Protein AF-A0A4C1V4M5-F1 (afdb_monomer)

Organism: Eumeta variegata (NCBI:txid151549)

Structure (mmCIF, N/CA/C/O backbone):
data_AF-A0A4C1V4M5-F1
#
_entry.id   AF-A0A4C1V4M5-F1
#
loop_
_atom_site.group_PDB
_atom_site.id
_atom_site.type_symbol
_atom_site.label_atom_id
_atom_site.label_alt_id
_atom_site.label_comp_id
_atom_site.label_asym_id
_atom_site.label_entity_id
_atom_site.label_seq_id
_atom_site.pdbx_PDB_ins_code
_atom_site.Cartn_x
_atom_site.Cartn_y
_atom_site.Cartn_z
_atom_site.occupancy
_atom_site.B_iso_or_equiv
_atom_site.auth_seq_id
_atom_site.auth_comp_id
_atom_site.auth_asym_id
_atom_site.auth_atom_id
_atom_site.pdbx_PDB_model_num
ATOM 1 N N . MET A 1 1 ? 24.412 -1.721 -4.884 1.00 70.19 1 MET A N 1
ATOM 2 C CA . MET A 1 1 ? 23.971 -1.843 -3.470 1.00 70.19 1 MET A CA 1
ATOM 3 C C . MET A 1 1 ? 25.143 -2.277 -2.608 1.00 70.19 1 MET A C 1
ATOM 5 O O . MET A 1 1 ? 25.523 -1.497 -1.754 1.00 70.19 1 MET A O 1
ATOM 9 N N . LEU A 1 2 ? 25.748 -3.444 -2.869 1.00 79.19 2 LEU A N 1
ATOM 10 C CA . LEU A 1 2 ? 26.965 -3.890 -2.174 1.00 79.19 2 LEU A CA 1
ATOM 11 C C . LEU A 1 2 ? 28.110 -2.873 -2.293 1.00 79.19 2 LEU A C 1
ATOM 13 O O . LEU A 1 2 ? 28.595 -2.389 -1.281 1.00 79.19 2 LEU A O 1
ATOM 17 N N . THR A 1 3 ? 28.399 -2.429 -3.516 1.00 79.88 3 THR A N 1
ATOM 18 C CA . THR A 1 3 ? 29.414 -1.404 -3.818 1.00 79.88 3 THR A CA 1
ATOM 19 C C . THR A 1 3 ? 29.169 -0.033 -3.173 1.00 79.88 3 THR A C 1
ATOM 21 O O . THR A 1 3 ? 30.104 0.722 -2.937 1.00 79.88 3 THR A O 1
ATOM 24 N N . GLU A 1 4 ? 27.911 0.334 -2.908 1.00 84.19 4 GLU A N 1
ATOM 25 C CA . GLU A 1 4 ? 27.576 1.621 -2.276 1.00 84.19 4 GLU A CA 1
ATOM 26 C C . GLU A 1 4 ? 27.714 1.532 -0.750 1.00 84.19 4 GLU A C 1
ATOM 28 O O . GLU A 1 4 ? 28.189 2.469 -0.108 1.00 84.19 4 GLU A O 1
ATOM 33 N N . LEU A 1 5 ? 27.369 0.377 -0.170 1.00 83.94 5 LEU A N 1
ATOM 34 C CA . LEU A 1 5 ? 27.610 0.080 1.242 1.00 83.94 5 LEU A CA 1
ATOM 35 C C . LEU A 1 5 ? 29.104 -0.045 1.550 1.00 83.94 5 LEU A C 1
ATOM 37 O O . LEU A 1 5 ? 29.545 0.515 2.546 1.00 83.94 5 LEU A O 1
ATOM 41 N N . GLU A 1 6 ? 29.877 -0.705 0.687 1.00 87.81 6 GLU A N 1
ATOM 42 C CA . GLU A 1 6 ? 31.342 -0.786 0.781 1.00 87.81 6 GLU A CA 1
ATOM 43 C C . GLU A 1 6 ? 31.976 0.602 0.891 1.00 87.81 6 GLU A C 1
ATOM 45 O O . GLU A 1 6 ? 32.712 0.868 1.838 1.00 87.81 6 GLU A O 1
ATOM 50 N N . LYS A 1 7 ? 31.635 1.524 -0.018 1.00 88.25 7 LYS A N 1
ATOM 51 C CA . LYS A 1 7 ? 32.168 2.896 0.002 1.00 88.25 7 LYS A CA 1
ATOM 52 C C . LYS A 1 7 ? 31.762 3.664 1.257 1.00 88.25 7 LYS A C 1
ATOM 54 O O . LYS A 1 7 ? 32.567 4.413 1.801 1.00 88.25 7 LYS A O 1
ATOM 59 N N . THR A 1 8 ? 30.518 3.492 1.703 1.00 88.62 8 THR A N 1
ATOM 60 C CA . THR A 1 8 ? 29.983 4.201 2.875 1.00 88.62 8 THR A CA 1
ATOM 61 C C . THR A 1 8 ? 30.612 3.698 4.174 1.00 88.62 8 THR A C 1
ATOM 63 O O . THR A 1 8 ? 30.891 4.488 5.070 1.00 88.62 8 THR A O 1
ATOM 66 N N . LEU A 1 9 ? 30.837 2.387 4.279 1.00 85.19 9 LEU A N 1
ATOM 67 C CA . LEU A 1 9 ? 31.375 1.736 5.474 1.00 85.19 9 LEU A CA 1
ATOM 68 C C . LEU A 1 9 ? 32.906 1.587 5.440 1.00 85.19 9 LEU A C 1
ATOM 70 O O . LEU A 1 9 ? 33.488 1.236 6.459 1.00 85.19 9 LEU A O 1
ATOM 74 N N . GLN A 1 10 ? 33.550 1.862 4.298 1.00 87.69 10 GLN A N 1
ATOM 75 C CA . GLN A 1 10 ? 34.976 1.616 4.031 1.00 87.69 10 GLN A CA 1
ATOM 76 C C . GLN A 1 10 ? 35.400 0.168 4.318 1.00 87.69 10 GLN A C 1
ATOM 78 O O . GLN A 1 10 ? 36.475 -0.092 4.857 1.00 87.69 10 GLN A O 1
ATOM 83 N N . VAL A 1 11 ? 34.541 -0.790 3.967 1.00 86.88 11 VAL A N 1
ATOM 84 C CA . VAL A 1 11 ? 34.800 -2.220 4.164 1.00 86.88 11 VAL A CA 1
ATOM 85 C C . VAL A 1 11 ? 34.689 -2.942 2.832 1.00 86.88 11 VAL A C 1
ATOM 87 O O . VAL A 1 11 ? 33.743 -2.701 2.091 1.00 86.88 11 VAL A O 1
ATOM 90 N N . ASP A 1 12 ? 35.617 -3.864 2.579 1.00 88.06 12 ASP A N 1
ATOM 91 C CA . ASP A 1 12 ? 35.651 -4.714 1.388 1.00 88.06 12 ASP A CA 1
ATOM 92 C C . ASP A 1 12 ? 34.302 -5.400 1.089 1.00 88.06 12 ASP A C 1
ATOM 94 O O . ASP A 1 12 ? 33.623 -5.909 1.995 1.00 88.06 12 ASP A O 1
ATOM 98 N N . GLU A 1 13 ? 33.941 -5.467 -0.196 1.00 84.44 13 GLU A N 1
ATOM 99 C CA . GLU A 1 13 ? 32.686 -6.047 -0.690 1.00 84.44 13 GLU A CA 1
ATOM 100 C C . GLU A 1 13 ? 32.435 -7.472 -0.163 1.00 84.44 13 GLU A C 1
ATOM 102 O O . GLU A 1 13 ? 31.295 -7.832 0.161 1.00 84.44 13 GLU A O 1
ATOM 107 N N . SER A 1 14 ? 33.487 -8.285 -0.001 1.00 84.38 14 SER A N 1
ATOM 108 C CA . SER A 1 14 ? 33.359 -9.654 0.510 1.00 84.38 14 SER A CA 1
ATOM 109 C C . SER A 1 14 ? 32.875 -9.689 1.958 1.00 84.38 14 SER A C 1
ATOM 111 O O . SER A 1 14 ? 32.168 -10.618 2.356 1.00 84.38 14 SER A O 1
ATOM 113 N N . THR A 1 15 ? 33.200 -8.664 2.745 1.00 82.31 15 THR A N 1
ATOM 114 C CA . THR A 1 1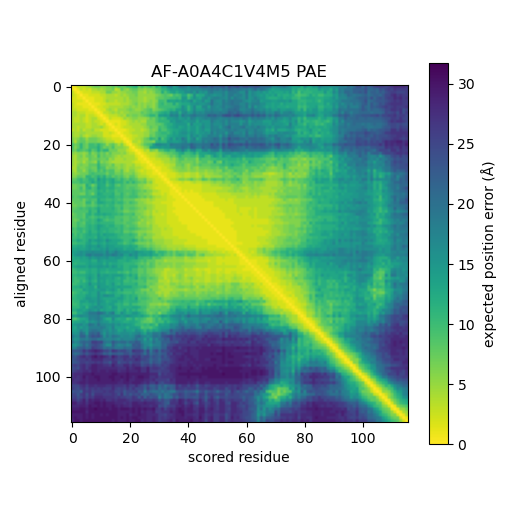5 ? 32.746 -8.535 4.131 1.00 82.31 15 THR A CA 1
ATOM 115 C C . THR A 1 15 ? 31.284 -8.110 4.176 1.00 82.31 15 THR A C 1
ATOM 117 O O . THR A 1 15 ? 30.507 -8.712 4.912 1.00 82.31 15 THR A O 1
ATOM 120 N N . VAL A 1 16 ? 30.866 -7.165 3.324 1.00 82.12 16 VAL A N 1
ATOM 121 C CA . VAL A 1 16 ? 29.449 -6.771 3.188 1.00 82.12 16 VAL A CA 1
ATOM 122 C C . VAL A 1 16 ? 28.596 -7.964 2.737 1.00 82.12 16 VAL A C 1
ATOM 124 O O . VAL A 1 16 ? 27.527 -8.213 3.295 1.00 82.12 16 VAL A O 1
ATOM 127 N N . SER A 1 17 ? 29.094 -8.753 1.782 1.00 82.56 17 SER A N 1
ATOM 128 C CA . SER A 1 17 ? 28.441 -9.981 1.315 1.00 82.56 17 SER A CA 1
ATOM 129 C C . SER A 1 17 ? 28.295 -11.019 2.438 1.00 82.56 17 SER A C 1
ATOM 131 O O . SER A 1 17 ? 27.202 -11.544 2.659 1.00 82.56 17 SER A O 1
ATOM 133 N N . LYS A 1 18 ? 29.351 -11.250 3.233 1.00 82.25 18 LYS A N 1
ATOM 134 C CA . LYS A 1 18 ? 29.295 -12.116 4.428 1.00 82.25 18 LYS A CA 1
ATOM 135 C C . LYS A 1 18 ? 28.299 -11.610 5.475 1.00 82.25 18 LYS A C 1
ATOM 137 O O . LYS A 1 18 ? 27.585 -12.417 6.064 1.00 82.25 18 LYS A O 1
ATOM 142 N N . CYS A 1 19 ? 28.203 -10.299 5.689 1.00 73.00 19 CYS A N 1
ATOM 143 C CA . CYS A 1 19 ? 27.220 -9.717 6.604 1.00 73.00 19 CYS A CA 1
ATOM 144 C C . CYS A 1 19 ? 25.776 -9.942 6.133 1.00 73.00 19 CYS A C 1
ATOM 146 O O . CYS A 1 19 ? 24.909 -10.200 6.965 1.00 73.00 19 CYS A O 1
ATOM 148 N N . LEU A 1 20 ? 25.503 -9.922 4.822 1.00 77.50 20 LEU A N 1
ATOM 149 C CA . LEU A 1 20 ? 24.176 -10.289 4.315 1.00 77.50 20 LEU A CA 1
ATOM 150 C C . LEU A 1 20 ? 23.844 -11.762 4.594 1.00 77.50 20 LEU A C 1
ATOM 152 O O . LEU A 1 20 ? 22.719 -12.083 4.976 1.00 77.50 20 LEU A O 1
ATOM 156 N N . ILE A 1 21 ? 24.836 -12.651 4.503 1.00 74.50 21 ILE A N 1
ATOM 157 C CA . ILE A 1 21 ? 24.681 -14.076 4.843 1.00 74.50 21 ILE A CA 1
ATOM 158 C C . ILE A 1 21 ? 24.323 -14.270 6.331 1.00 74.50 21 ILE A C 1
ATOM 160 O O . ILE A 1 21 ? 23.633 -15.231 6.664 1.00 74.50 21 ILE A O 1
ATOM 164 N N . LEU A 1 22 ? 24.693 -13.334 7.217 1.00 80.00 22 LEU A N 1
ATOM 165 C CA . LEU A 1 22 ? 24.407 -13.385 8.659 1.00 80.00 22 LEU A CA 1
ATOM 166 C C . LEU A 1 22 ? 22.919 -13.189 9.034 1.00 80.00 22 LEU A C 1
ATOM 168 O O . LEU A 1 22 ? 22.590 -13.174 10.219 1.00 80.00 22 LEU A O 1
ATOM 172 N N . GLY A 1 23 ? 22.021 -13.051 8.050 1.00 80.50 23 GLY A N 1
ATOM 173 C CA . GLY A 1 23 ? 20.566 -13.053 8.262 1.00 80.50 23 GLY A CA 1
ATOM 174 C C . GLY A 1 23 ? 19.791 -11.966 7.515 1.00 80.50 23 GLY A C 1
ATOM 175 O O . GLY A 1 23 ? 18.571 -11.878 7.662 1.00 80.50 23 GLY A O 1
ATOM 176 N N . MET A 1 24 ? 20.453 -11.138 6.704 1.00 82.25 24 MET A N 1
ATOM 177 C CA . MET A 1 24 ? 19.792 -10.089 5.925 1.00 82.25 24 MET A CA 1
ATOM 178 C C . MET A 1 24 ? 19.472 -10.591 4.513 1.00 82.25 24 MET A C 1
ATOM 180 O O . MET A 1 24 ? 20.356 -10.886 3.716 1.00 82.25 24 MET A O 1
ATOM 184 N N . ILE A 1 25 ? 18.186 -10.643 4.167 1.00 83.00 25 ILE A N 1
ATOM 185 C CA . ILE A 1 25 ? 17.729 -11.077 2.841 1.00 83.00 25 ILE A CA 1
ATOM 186 C C . ILE A 1 25 ? 17.377 -9.855 1.998 1.00 83.00 25 ILE A C 1
ATOM 188 O O . ILE A 1 25 ? 16.562 -9.023 2.405 1.00 83.00 25 ILE A O 1
ATOM 192 N N . GLN A 1 26 ? 17.928 -9.780 0.787 1.00 81.06 26 GLN A N 1
ATOM 193 C CA . GLN A 1 26 ? 17.536 -8.755 -0.173 1.00 81.06 26 GLN A CA 1
ATOM 194 C C . GLN A 1 26 ? 16.102 -9.011 -0.657 1.00 81.06 26 GLN A C 1
ATOM 196 O O . GLN A 1 26 ? 15.805 -10.035 -1.274 1.00 81.06 26 GLN A O 1
ATOM 201 N N . LYS A 1 27 ? 15.206 -8.057 -0.398 1.00 87.56 27 LYS A N 1
ATOM 202 C CA . LYS A 1 27 ? 13.830 -8.066 -0.903 1.00 87.56 27 LYS A CA 1
ATOM 203 C C . LYS A 1 27 ? 13.660 -6.975 -1.947 1.00 87.56 27 LYS A C 1
ATOM 205 O O . LYS A 1 27 ? 14.210 -5.885 -1.815 1.00 87.56 27 LYS A O 1
ATOM 210 N N . GLN A 1 28 ? 12.888 -7.274 -2.986 1.00 88.56 28 GLN A N 1
ATOM 211 C CA . GLN A 1 28 ? 12.462 -6.245 -3.927 1.00 88.56 28 GLN A CA 1
ATOM 212 C C . GLN A 1 28 ? 11.447 -5.329 -3.245 1.00 88.56 28 GLN A C 1
ATOM 214 O O . GLN A 1 28 ? 10.613 -5.794 -2.466 1.00 88.56 28 GLN A O 1
ATOM 219 N N . GLY A 1 29 ? 11.531 -4.033 -3.543 1.00 88.94 29 GLY A N 1
ATOM 220 C CA . GLY A 1 29 ? 10.540 -3.066 -3.091 1.00 88.94 29 GLY A CA 1
ATOM 221 C C . GLY A 1 29 ? 9.167 -3.347 -3.701 1.00 88.94 29 GLY A C 1
ATOM 222 O O . GLY A 1 29 ? 9.051 -3.917 -4.788 1.00 88.94 29 GLY A O 1
ATOM 223 N N . HIS A 1 30 ? 8.117 -2.930 -2.999 1.00 92.75 30 HIS A N 1
ATOM 224 C CA . HIS A 1 30 ? 6.766 -2.956 -3.543 1.00 92.75 30 HIS A CA 1
ATOM 225 C C . HIS A 1 30 ? 6.544 -1.754 -4.457 1.00 92.75 30 HIS A C 1
ATOM 227 O O . HIS A 1 30 ? 6.980 -0.644 -4.158 1.00 92.75 30 HIS A O 1
ATOM 233 N N . TRP A 1 31 ? 5.840 -1.978 -5.565 1.00 94.06 31 TRP A N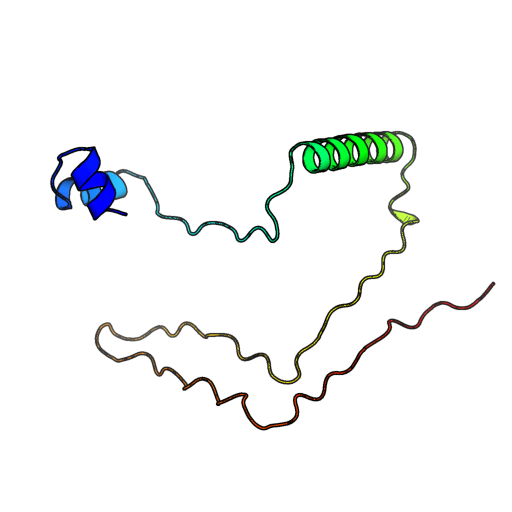 1
ATOM 234 C CA . TRP A 1 31 ? 5.428 -0.887 -6.433 1.00 94.06 31 TRP A CA 1
ATOM 235 C C . TRP A 1 31 ? 4.234 -0.159 -5.811 1.00 94.06 31 TRP A C 1
ATOM 237 O O . TRP A 1 31 ? 3.199 -0.773 -5.547 1.00 94.06 31 TRP A O 1
ATOM 247 N N . VAL A 1 32 ? 4.388 1.142 -5.575 1.00 91.88 32 VAL A N 1
ATOM 248 C CA . VAL A 1 32 ? 3.327 2.027 -5.088 1.00 91.88 32 VAL A CA 1
ATOM 249 C C . VAL A 1 32 ? 2.945 2.963 -6.240 1.00 91.88 32 VAL A C 1
ATOM 251 O O . VAL A 1 32 ? 3.833 3.627 -6.771 1.00 91.88 32 VAL A O 1
ATOM 254 N N . PRO A 1 33 ? 1.663 3.035 -6.650 1.00 88.94 33 PRO A N 1
ATOM 255 C CA . PRO A 1 33 ? 1.269 3.770 -7.855 1.00 88.94 33 PRO A CA 1
ATOM 256 C C . PRO A 1 33 ? 1.553 5.274 -7.819 1.00 88.94 33 PRO A C 1
ATOM 258 O O . PRO A 1 33 ? 1.749 5.884 -8.866 1.00 88.94 33 PRO A O 1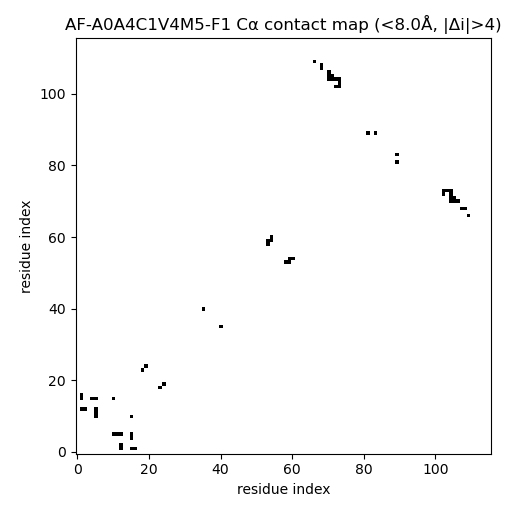
ATOM 261 N N . TYR A 1 34 ? 1.510 5.884 -6.632 1.00 91.75 34 TYR A N 1
ATOM 262 C CA . TYR A 1 34 ? 1.644 7.327 -6.474 1.00 91.75 34 TYR A CA 1
ATOM 263 C C . TYR A 1 34 ? 2.208 7.700 -5.102 1.00 91.75 34 TYR A C 1
ATOM 265 O O . TYR A 1 34 ? 1.828 7.109 -4.088 1.00 91.75 34 TYR A O 1
ATOM 273 N N . GLU A 1 35 ? 3.067 8.718 -5.080 1.00 94.56 35 GLU A N 1
ATOM 274 C CA . GLU A 1 35 ? 3.569 9.343 -3.860 1.00 94.56 35 GLU A CA 1
ATOM 275 C C . GLU A 1 35 ? 2.544 10.354 -3.334 1.00 94.56 35 GLU A C 1
ATOM 277 O O . GLU A 1 35 ? 2.308 11.405 -3.929 1.00 94.56 35 GLU A O 1
ATOM 282 N N . LEU A 1 36 ? 1.888 10.016 -2.224 1.00 95.12 36 LEU A N 1
ATOM 283 C CA . LEU A 1 36 ? 0.832 10.848 -1.656 1.00 95.12 36 LEU A CA 1
ATOM 284 C C . LEU A 1 36 ? 1.402 12.100 -0.993 1.00 95.12 36 LEU A C 1
ATOM 286 O O . LEU A 1 36 ? 2.335 12.029 -0.196 1.00 95.12 36 LEU A O 1
ATOM 290 N N . LYS A 1 37 ? 0.754 13.242 -1.234 1.00 96.88 37 LYS A N 1
ATOM 291 C CA . LYS A 1 37 ? 1.030 14.469 -0.484 1.00 96.88 37 LYS A CA 1
ATOM 292 C C . LYS A 1 37 ? 0.529 14.319 0.958 1.00 96.88 37 LYS A C 1
ATOM 294 O O . LYS A 1 37 ? -0.494 13.659 1.160 1.00 96.88 37 LYS A O 1
ATOM 299 N N . PRO A 1 38 ? 1.139 14.996 1.950 1.00 97.19 38 PRO A N 1
ATOM 300 C CA . PRO A 1 38 ? 0.712 14.906 3.351 1.00 97.19 38 PRO A CA 1
ATOM 301 C C . PRO A 1 38 ? -0.792 15.153 3.551 1.00 97.19 38 PRO A C 1
ATOM 303 O O . PRO A 1 38 ? -1.460 14.417 4.271 1.00 97.19 38 PRO A O 1
ATOM 306 N N . ARG A 1 39 ? -1.354 16.116 2.809 1.00 97.38 39 ARG A N 1
ATOM 307 C CA . ARG A 1 39 ? -2.794 16.412 2.811 1.00 97.38 39 ARG A CA 1
ATOM 308 C C . ARG A 1 39 ? -3.661 15.228 2.373 1.00 97.38 39 ARG A C 1
ATOM 310 O O . ARG A 1 39 ? -4.737 15.013 2.920 1.00 97.38 39 ARG A O 1
ATOM 317 N N . ASP A 1 40 ? -3.227 14.485 1.359 1.00 96.56 40 ASP A N 1
ATOM 318 C CA . ASP A 1 40 ? -3.983 13.348 0.830 1.00 96.56 40 ASP A CA 1
ATOM 319 C C . ASP A 1 40 ? -3.852 12.123 1.740 1.00 96.56 40 ASP A C 1
ATOM 321 O O . ASP A 1 40 ? -4.797 11.340 1.847 1.00 96.56 40 ASP A O 1
ATOM 325 N N . VAL A 1 41 ? -2.721 11.986 2.443 1.00 97.00 41 VAL A N 1
ATOM 326 C CA . VAL A 1 41 ? -2.543 10.987 3.507 1.00 97.00 41 VAL A CA 1
ATOM 327 C C . VAL A 1 41 ? -3.540 11.238 4.635 1.00 97.00 41 VAL A C 1
ATOM 329 O O . VAL A 1 41 ? -4.288 10.332 4.994 1.00 97.00 41 VAL A O 1
ATOM 332 N N . GLU A 1 42 ? -3.606 12.470 5.138 1.00 98.06 42 GLU A N 1
ATOM 333 C CA . GLU A 1 42 ? -4.524 12.848 6.216 1.00 98.06 42 GLU A CA 1
ATOM 334 C C . GLU A 1 42 ? -5.989 12.645 5.811 1.00 98.06 42 GLU A C 1
ATOM 336 O O . GLU A 1 42 ? -6.756 12.005 6.527 1.00 98.06 42 GLU A O 1
ATOM 341 N N . ARG A 1 43 ? -6.371 13.089 4.608 1.00 98.00 43 ARG A N 1
ATOM 342 C CA . ARG A 1 43 ? -7.724 12.869 4.074 1.00 98.00 43 ARG A CA 1
ATOM 343 C C . ARG A 1 43 ? -8.094 11.391 4.008 1.00 98.00 43 ARG A C 1
ATOM 345 O O . ARG A 1 43 ? -9.202 11.025 4.401 1.00 98.00 43 ARG A O 1
ATOM 352 N N . ARG A 1 44 ? -7.189 10.539 3.514 1.00 97.56 44 ARG A N 1
ATOM 353 C CA . ARG A 1 44 ? -7.409 9.086 3.462 1.00 97.56 44 ARG A CA 1
ATOM 354 C C . ARG A 1 44 ? -7.537 8.498 4.861 1.00 97.56 44 ARG A C 1
ATOM 356 O O . ARG A 1 44 ? -8.445 7.705 5.082 1.00 97.56 44 ARG A O 1
ATOM 363 N N . PHE A 1 45 ? -6.677 8.907 5.791 1.00 98.06 45 PHE A N 1
ATOM 364 C CA . PHE A 1 45 ? -6.715 8.450 7.177 1.00 98.06 45 PHE A CA 1
ATOM 365 C C . PHE A 1 45 ? -8.061 8.766 7.841 1.00 98.06 45 PHE A C 1
ATOM 367 O O . PHE A 1 45 ? -8.740 7.848 8.296 1.00 98.06 45 PHE A O 1
ATOM 374 N N . LEU A 1 46 ? -8.492 10.030 7.802 1.00 98.38 46 LEU A N 1
ATOM 375 C CA . LEU A 1 46 ? -9.751 10.472 8.410 1.00 98.38 46 LEU A CA 1
ATOM 376 C C . LEU A 1 46 ? -10.970 9.784 7.782 1.00 98.38 46 LEU A C 1
ATOM 378 O O . LEU A 1 46 ? -11.879 9.355 8.487 1.00 98.38 46 LEU A O 1
ATOM 382 N N . THR A 1 47 ? -10.972 9.624 6.455 1.00 98.12 47 THR A N 1
ATOM 383 C CA . THR A 1 47 ? -12.056 8.918 5.752 1.00 98.12 47 THR A CA 1
ATOM 384 C C . THR A 1 47 ? -12.132 7.455 6.191 1.00 98.12 47 THR A C 1
ATOM 386 O O . THR A 1 47 ? -13.216 6.950 6.477 1.00 98.12 47 THR A O 1
ATOM 389 N N . CYS A 1 48 ? -10.989 6.768 6.283 1.00 97.75 48 CYS A N 1
ATOM 390 C CA . CYS A 1 48 ? -10.932 5.384 6.748 1.00 97.75 48 CYS A CA 1
ATOM 391 C C . CYS A 1 48 ? -11.401 5.241 8.200 1.00 97.75 48 CYS A C 1
ATOM 393 O O . CYS A 1 48 ? -12.134 4.303 8.506 1.00 97.75 48 CYS A O 1
ATOM 395 N N . GLU A 1 49 ? -10.997 6.153 9.087 1.00 98.12 49 GLU A N 1
ATOM 396 C CA . GLU A 1 49 ? -11.414 6.137 10.490 1.00 98.12 49 GLU A CA 1
ATOM 397 C C . GLU A 1 49 ? -12.932 6.296 10.624 1.00 98.12 49 GLU A C 1
ATOM 399 O O . GLU A 1 49 ? -13.574 5.493 11.307 1.00 98.12 49 GLU A O 1
ATOM 404 N N . LEU A 1 50 ? -13.516 7.260 9.907 1.00 97.44 50 LEU A N 1
ATOM 405 C CA . LEU A 1 50 ? -14.959 7.489 9.891 1.00 97.44 50 LEU A CA 1
ATOM 406 C C . LEU A 1 50 ? -15.722 6.254 9.393 1.00 97.44 50 LEU A C 1
ATOM 408 O O . LEU A 1 50 ? -16.609 5.755 10.085 1.00 97.44 50 LEU A O 1
ATOM 412 N N . LEU A 1 51 ? -15.336 5.708 8.236 1.00 96.88 51 LEU A N 1
ATOM 413 C CA . LEU A 1 51 ? -15.984 4.523 7.662 1.00 96.88 51 LEU A CA 1
ATOM 414 C C . LEU A 1 51 ? -15.858 3.300 8.580 1.00 96.88 51 LEU A C 1
ATOM 416 O O . LEU A 1 51 ? -16.787 2.498 8.693 1.00 96.88 51 LEU A O 1
ATOM 420 N N . LEU A 1 52 ? -14.727 3.153 9.275 1.00 96.75 52 LEU A N 1
ATOM 421 C CA . LEU A 1 52 ? -14.529 2.072 10.235 1.00 96.75 52 LEU A CA 1
ATOM 422 C C . LEU A 1 52 ? -15.434 2.230 11.464 1.00 96.75 52 LEU A C 1
ATOM 424 O O . LEU A 1 52 ? -15.983 1.239 11.953 1.00 96.75 52 LEU A O 1
ATOM 428 N N . GLN A 1 53 ? -15.602 3.453 11.970 1.00 96.81 53 GLN A N 1
ATOM 429 C CA . GLN A 1 53 ? -16.529 3.736 13.066 1.00 96.81 53 GLN A CA 1
ATOM 430 C C . GLN A 1 53 ? -17.977 3.456 12.658 1.00 96.81 53 GLN A C 1
ATOM 432 O O . GLN A 1 53 ? -18.706 2.802 13.406 1.00 96.81 53 GLN A O 1
ATOM 437 N N . GLU A 1 54 ? -18.387 3.884 11.465 1.00 95.62 54 GLU A N 1
ATOM 438 C CA . GLU A 1 54 ? -19.718 3.595 10.928 1.00 95.62 54 GLU A CA 1
ATOM 439 C C . GLU A 1 54 ? -19.959 2.093 10.811 1.00 95.62 54 GLU A C 1
ATOM 441 O O . GLU A 1 54 ? -20.981 1.606 11.290 1.00 95.62 54 GLU A O 1
ATOM 446 N N . GLN A 1 55 ? -18.985 1.342 10.293 1.00 96.19 55 GLN A N 1
ATOM 447 C CA . GLN A 1 55 ? -1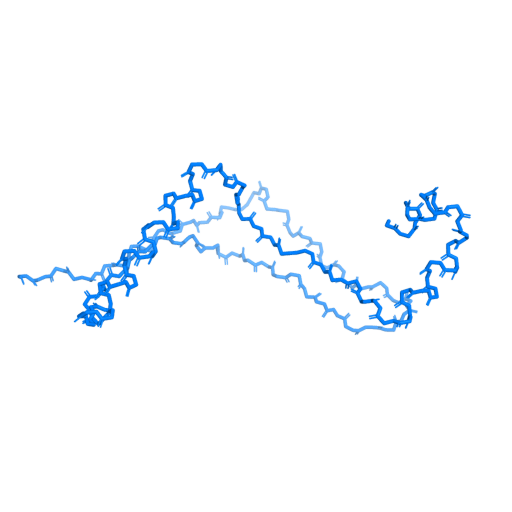9.083 -0.109 10.149 1.00 96.19 55 GLN A CA 1
ATOM 448 C C . GLN A 1 55 ? -19.230 -0.823 11.498 1.00 96.19 55 GLN A C 1
ATOM 450 O O . GLN A 1 55 ? -19.967 -1.806 11.596 1.00 96.19 55 GLN A O 1
ATOM 455 N N . LYS A 1 56 ? -18.554 -0.334 12.547 1.00 95.31 56 LYS A N 1
ATOM 456 C CA . LYS A 1 56 ? -18.685 -0.864 13.914 1.00 95.31 56 LYS A CA 1
ATOM 457 C C . LYS A 1 56 ? -20.046 -0.550 14.533 1.00 95.31 56 LYS A C 1
ATOM 459 O O . LYS A 1 56 ? -20.573 -1.370 15.276 1.00 95.31 56 LYS A O 1
ATOM 464 N N . ARG A 1 57 ? -20.613 0.626 14.243 1.00 95.06 57 ARG A N 1
ATOM 465 C CA . ARG A 1 57 ? -21.933 1.039 14.754 1.00 95.06 57 ARG A CA 1
ATOM 466 C C . ARG A 1 57 ? -23.072 0.343 14.017 1.00 95.06 57 ARG A C 1
ATOM 468 O O . ARG A 1 57 ? -24.060 -0.041 14.635 1.00 95.06 57 ARG A O 1
ATOM 475 N N . LYS A 1 58 ? -22.946 0.196 12.701 1.00 94.25 58 LYS A N 1
ATOM 476 C CA . LYS A 1 58 ? -23.917 -0.456 11.829 1.00 94.25 58 LYS A CA 1
ATOM 477 C C . LYS A 1 58 ? -23.185 -1.104 10.664 1.00 94.25 58 LYS A C 1
ATOM 479 O O . LYS A 1 58 ? -22.657 -0.421 9.795 1.00 94.25 58 LYS A O 1
ATOM 484 N N . VAL A 1 59 ? -23.234 -2.430 10.608 1.00 94.00 59 VAL A N 1
ATOM 485 C CA . VAL A 1 59 ? -22.645 -3.200 9.509 1.00 94.00 59 VAL A CA 1
ATOM 486 C C . VAL A 1 59 ? -23.314 -2.782 8.196 1.00 94.00 59 VAL A C 1
ATOM 488 O O . VAL A 1 59 ? -24.495 -3.058 7.994 1.00 94.00 59 VAL A O 1
ATOM 491 N N . PHE A 1 60 ? -22.579 -2.120 7.302 1.00 93.50 60 PHE A N 1
ATOM 492 C CA . PHE A 1 60 ? -23.095 -1.609 6.026 1.00 93.50 60 PHE A CA 1
ATOM 493 C C . PHE A 1 60 ? -22.391 -2.201 4.801 1.00 93.50 60 PHE A C 1
ATOM 495 O O . PHE A 1 60 ? -22.899 -2.039 3.695 1.00 93.50 60 PHE A O 1
ATOM 502 N N . LEU A 1 61 ? -21.297 -2.956 4.984 1.00 95.19 61 LEU A N 1
ATOM 503 C CA . LEU A 1 61 ? -20.575 -3.615 3.881 1.00 95.19 61 LEU A CA 1
ATOM 504 C C . LEU A 1 61 ? -21.485 -4.457 2.970 1.00 95.19 61 LEU A C 1
ATOM 506 O O . LEU A 1 61 ? -21.284 -4.464 1.763 1.00 95.19 61 LEU A O 1
ATOM 510 N N . HIS A 1 62 ? -22.520 -5.107 3.519 1.00 93.81 62 HIS A N 1
ATOM 511 C CA . HIS A 1 62 ? -23.478 -5.916 2.746 1.00 93.81 62 HIS A CA 1
ATOM 512 C C . HIS A 1 62 ? -24.333 -5.107 1.754 1.00 93.81 62 HIS A C 1
ATOM 514 O O . HIS A 1 62 ? -25.032 -5.690 0.934 1.00 93.81 62 HIS A O 1
ATOM 520 N N . ARG A 1 63 ? -24.319 -3.774 1.852 1.00 95.12 63 ARG A N 1
ATOM 521 C CA . ARG A 1 63 ? -25.090 -2.856 1.001 1.00 95.12 63 ARG A CA 1
ATOM 522 C C . ARG A 1 63 ? -24.234 -2.182 -0.063 1.00 95.12 63 ARG A C 1
ATOM 524 O O . ARG A 1 63 ? -24.777 -1.485 -0.912 1.00 95.12 63 ARG A O 1
ATOM 531 N N . ILE A 1 64 ? -22.910 -2.319 0.014 1.00 95.69 64 ILE A N 1
ATOM 532 C CA . ILE A 1 64 ? -22.007 -1.617 -0.892 1.00 95.69 64 ILE A CA 1
ATOM 533 C C . ILE A 1 64 ? -21.998 -2.343 -2.234 1.00 95.69 64 ILE A C 1
ATOM 535 O O . ILE A 1 64 ? -21.602 -3.503 -2.320 1.00 95.69 64 ILE A O 1
ATOM 539 N N . VAL A 1 65 ? -22.373 -1.620 -3.285 1.00 96.38 65 VAL A N 1
ATOM 540 C CA . VAL A 1 65 ? -22.142 -2.017 -4.675 1.00 96.38 65 VAL A CA 1
ATOM 541 C C . VAL A 1 65 ? -20.974 -1.185 -5.197 1.00 96.38 65 VAL A C 1
ATOM 543 O O . VAL A 1 65 ? -21.027 0.043 -5.160 1.00 96.38 65 VAL A O 1
ATOM 546 N N . THR A 1 66 ? -19.899 -1.838 -5.640 1.00 96.56 66 THR A N 1
ATOM 547 C CA . THR A 1 66 ? -18.722 -1.176 -6.221 1.00 96.56 66 THR A CA 1
ATOM 548 C C . THR A 1 66 ? -18.605 -1.494 -7.708 1.00 96.56 66 THR A C 1
ATOM 550 O O . THR A 1 66 ? -18.919 -2.596 -8.149 1.00 96.56 66 THR A O 1
ATOM 553 N N . GLY A 1 67 ? -18.129 -0.525 -8.487 1.00 96.19 67 GLY A N 1
ATOM 554 C CA . GLY A 1 67 ? -17.814 -0.690 -9.902 1.00 96.19 67 GLY A CA 1
ATOM 555 C C . GLY A 1 67 ? -16.525 0.051 -10.232 1.00 96.19 67 GLY A C 1
ATOM 556 O O . GLY A 1 67 ? -16.267 1.121 -9.681 1.00 96.19 67 GLY A O 1
ATOM 557 N N . ASN A 1 68 ? -15.693 -0.535 -11.090 1.00 94.94 68 ASN A N 1
ATOM 558 C CA . ASN A 1 68 ? -14.519 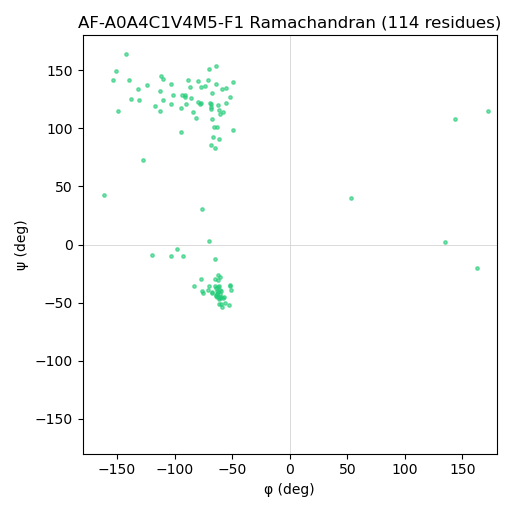0.122 -11.654 1.00 94.94 68 ASN A CA 1
ATOM 559 C C . ASN A 1 68 ? -14.226 -0.455 -13.039 1.00 94.94 68 ASN A C 1
ATOM 561 O O . ASN A 1 68 ? -14.459 -1.639 -13.288 1.00 94.94 68 ASN A O 1
ATOM 565 N N . GLU A 1 69 ? -13.663 0.366 -13.911 1.00 94.50 69 GLU A N 1
ATOM 566 C CA . GLU A 1 69 ? -13.258 -0.051 -15.243 1.00 94.50 69 GLU A CA 1
ATOM 567 C C . GLU A 1 69 ? -11.833 -0.599 -15.217 1.00 94.50 69 GLU A C 1
ATOM 569 O O . GLU A 1 69 ? -10.942 -0.102 -14.520 1.00 94.50 69 GLU A O 1
ATOM 574 N N . LYS A 1 70 ? -11.604 -1.655 -15.993 1.00 91.56 70 LYS A N 1
ATOM 575 C CA . LYS A 1 70 ? -10.277 -2.230 -16.166 1.00 91.56 70 LYS A CA 1
ATOM 576 C C . LYS A 1 70 ? -10.056 -2.583 -17.622 1.00 91.56 70 LYS A C 1
ATOM 578 O O . LYS A 1 70 ? -10.800 -3.368 -18.200 1.00 91.56 70 LYS A O 1
ATOM 583 N N . TRP A 1 71 ? -8.971 -2.060 -18.176 1.00 89.56 71 TRP A N 1
ATOM 584 C CA . TRP A 1 71 ? -8.519 -2.418 -19.511 1.00 89.56 71 TRP A CA 1
ATOM 585 C C . TRP A 1 71 ? -8.035 -3.871 -19.549 1.00 89.56 71 TRP A C 1
ATOM 587 O O . TRP A 1 71 ? -7.229 -4.298 -18.714 1.00 89.56 71 TRP A O 1
ATOM 597 N N . ILE A 1 72 ? -8.521 -4.630 -20.531 1.00 87.19 72 ILE A N 1
ATOM 598 C CA . ILE A 1 72 ? -8.075 -5.995 -20.817 1.00 87.19 72 ILE A CA 1
ATOM 599 C C . ILE A 1 72 ? -7.359 -5.965 -22.165 1.00 87.19 72 ILE A C 1
ATOM 601 O O . ILE A 1 72 ? -7.958 -5.671 -23.196 1.00 87.19 72 ILE A O 1
ATOM 605 N N . HIS A 1 73 ? -6.060 -6.253 -22.150 1.00 85.81 73 HIS A N 1
ATOM 606 C CA . HIS A 1 73 ? -5.278 -6.366 -23.377 1.00 85.81 73 HIS A CA 1
ATOM 607 C C . HIS A 1 73 ? -5.560 -7.705 -24.063 1.00 85.81 73 HIS A C 1
ATOM 609 O O . HIS A 1 73 ? -5.545 -8.742 -23.400 1.00 85.81 73 HIS A O 1
ATOM 615 N N . TYR A 1 74 ? -5.743 -7.680 -25.388 1.00 82.88 74 TYR A N 1
ATOM 616 C CA . TYR A 1 74 ? -5.930 -8.886 -26.202 1.00 82.88 74 TYR A CA 1
ATOM 617 C C . TYR A 1 74 ? -4.748 -9.858 -26.066 1.00 82.88 74 TYR A C 1
ATOM 619 O O . TYR A 1 74 ? -4.932 -11.047 -25.819 1.00 82.88 74 TYR A O 1
ATOM 627 N N . ASN A 1 75 ? -3.523 -9.332 -26.148 1.00 87.38 75 ASN A N 1
ATOM 628 C CA . ASN A 1 75 ? -2.303 -10.082 -25.877 1.00 87.38 75 ASN A CA 1
ATOM 629 C C . ASN A 1 75 ? -1.580 -9.472 -24.668 1.00 87.38 75 ASN A C 1
ATOM 631 O O . ASN A 1 75 ? -1.183 -8.309 -24.694 1.00 87.38 75 ASN A O 1
ATOM 635 N N . ASN A 1 76 ? -1.408 -10.257 -23.603 1.00 84.12 76 ASN A N 1
ATOM 636 C CA . ASN A 1 76 ? -0.696 -9.857 -22.387 1.00 84.12 76 ASN A CA 1
ATOM 637 C C . ASN A 1 76 ? 0.395 -10.890 -22.050 1.00 84.12 76 ASN A C 1
ATOM 639 O O . ASN A 1 76 ? 0.223 -11.699 -21.126 1.00 84.12 76 ASN A O 1
ATOM 643 N N . PRO A 1 77 ? 1.498 -10.931 -22.822 1.00 83.00 77 PRO A N 1
ATOM 644 C CA . PRO A 1 77 ? 2.533 -11.934 -22.638 1.00 83.00 77 PRO A CA 1
ATOM 645 C C . PRO A 1 77 ? 3.257 -11.698 -21.308 1.00 83.00 77 PRO A C 1
ATOM 647 O O 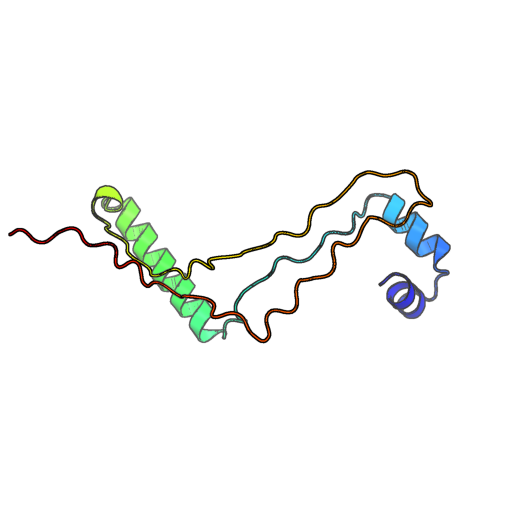. PRO A 1 77 ? 3.909 -10.676 -21.096 1.00 83.00 77 PRO A O 1
ATOM 650 N N . LYS A 1 78 ? 3.156 -12.664 -20.392 1.00 81.56 78 LYS A N 1
ATOM 651 C CA . LYS A 1 78 ? 3.874 -12.634 -19.112 1.00 81.56 78 LYS A CA 1
ATOM 652 C C . LYS A 1 78 ? 5.268 -13.229 -19.277 1.00 81.56 78 LYS A C 1
ATOM 654 O O . LYS A 1 78 ? 5.415 -14.305 -19.855 1.00 81.56 78 LYS A O 1
ATOM 659 N N . HIS A 1 79 ? 6.276 -12.573 -18.702 1.00 77.06 79 HIS A N 1
ATOM 660 C CA . HIS A 1 79 ? 7.624 -13.132 -18.631 1.00 77.06 79 HIS A CA 1
ATOM 661 C C . HIS A 1 79 ? 7.608 -14.430 -17.809 1.00 77.06 79 HIS A C 1
ATOM 663 O O . HIS A 1 79 ? 7.231 -14.425 -16.634 1.00 77.06 79 HIS A O 1
ATOM 669 N N . ARG A 1 80 ? 8.015 -15.547 -18.417 1.00 76.19 80 ARG A N 1
ATOM 670 C CA . ARG A 1 80 ? 8.117 -16.845 -17.741 1.00 76.19 80 ARG A CA 1
ATOM 671 C C . ARG A 1 80 ? 9.536 -17.028 -17.219 1.00 76.19 80 ARG A C 1
ATOM 673 O O . ARG A 1 80 ? 10.496 -16.860 -17.959 1.00 76.19 80 ARG A O 1
ATOM 680 N N . LYS A 1 81 ? 9.669 -17.371 -15.937 1.00 78.06 81 LYS A N 1
ATOM 681 C CA . LYS A 1 81 ? 10.947 -17.837 -15.389 1.00 78.06 81 LYS A CA 1
ATOM 682 C C . LYS A 1 81 ? 11.111 -19.305 -15.783 1.00 78.06 81 LYS A C 1
ATOM 684 O O . LYS A 1 81 ? 10.237 -20.110 -15.472 1.00 78.06 81 LYS A O 1
ATOM 689 N N . SER A 1 82 ? 12.195 -19.636 -16.473 1.00 77.12 82 SER A N 1
ATOM 690 C CA . SER A 1 82 ? 12.583 -21.014 -16.783 1.00 77.12 82 SER A CA 1
ATOM 691 C C . SER A 1 82 ? 13.713 -21.455 -15.859 1.00 77.12 82 SER A C 1
ATOM 693 O O . SER A 1 82 ? 14.653 -20.696 -15.629 1.00 77.12 82 SER A O 1
ATOM 695 N N . TRP A 1 83 ? 13.638 -22.685 -15.356 1.00 78.56 83 TRP A N 1
ATOM 696 C CA . TRP A 1 83 ? 14.742 -23.323 -14.641 1.00 78.56 83 TRP A CA 1
ATOM 697 C C . TRP A 1 83 ? 15.608 -24.071 -15.659 1.00 78.56 83 TRP A C 1
ATOM 699 O O . TRP A 1 83 ? 15.103 -24.927 -16.382 1.00 78.56 83 TRP A O 1
ATOM 709 N N . GLY A 1 84 ? 16.893 -23.731 -15.750 1.00 75.69 84 GLY A N 1
ATOM 710 C CA . GLY A 1 84 ? 17.847 -24.343 -16.677 1.00 75.69 84 GLY A CA 1
ATOM 711 C C . GLY A 1 84 ? 19.223 -24.492 -16.033 1.00 75.69 84 GLY A C 1
ATOM 712 O O . GLY A 1 84 ? 19.490 -23.888 -14.993 1.00 75.69 84 GLY A O 1
ATOM 713 N N . LYS A 1 85 ? 20.100 -25.312 -16.627 1.00 72.69 85 LYS A N 1
ATOM 714 C CA . LYS A 1 85 ? 21.483 -25.445 -16.143 1.00 72.69 85 LYS A CA 1
ATOM 715 C C . LYS A 1 85 ? 22.212 -24.110 -16.310 1.00 72.69 85 LYS A C 1
ATOM 717 O O . LYS A 1 85 ? 22.062 -23.441 -17.333 1.00 72.69 85 LYS A O 1
ATOM 722 N N . LEU A 1 86 ? 22.998 -23.753 -15.296 1.00 61.97 86 LEU A N 1
ATOM 723 C CA . LEU A 1 86 ? 23.778 -22.520 -15.203 1.00 61.97 86 LEU A CA 1
ATOM 724 C C . LEU A 1 86 ? 24.865 -22.490 -16.289 1.00 61.97 86 LEU A C 1
ATOM 726 O O . LEU A 1 86 ? 25.977 -22.951 -16.053 1.00 61.97 86 LEU A O 1
ATOM 730 N N . SER A 1 87 ? 24.497 -22.079 -17.505 1.00 65.50 87 SER A N 1
ATOM 731 C CA . SER A 1 87 ? 25.356 -21.870 -18.695 1.00 65.50 87 SER A CA 1
ATOM 732 C C . SER A 1 87 ? 24.536 -21.811 -19.989 1.00 65.50 87 SER A C 1
ATOM 734 O O . SER A 1 87 ? 25.002 -21.249 -20.976 1.00 65.50 87 SER A O 1
ATOM 736 N N . HIS A 1 88 ? 23.309 -22.342 -20.005 1.00 64.00 88 HIS A N 1
ATOM 737 C CA . HIS A 1 88 ? 22.421 -22.181 -21.154 1.00 64.00 88 HIS A CA 1
ATOM 738 C C . HIS A 1 88 ? 21.652 -20.867 -21.040 1.00 64.00 88 HIS A C 1
ATOM 740 O O . HIS A 1 88 ? 20.994 -20.611 -20.031 1.00 64.00 88 HIS A O 1
ATOM 746 N N . ALA A 1 89 ? 21.729 -20.037 -22.083 1.00 59.41 89 ALA A N 1
ATOM 747 C CA . ALA A 1 89 ? 20.893 -18.853 -22.194 1.00 59.41 89 ALA A CA 1
ATOM 748 C C . ALA A 1 89 ? 19.422 -19.274 -22.078 1.00 59.41 89 ALA A C 1
ATOM 750 O O . ALA A 1 89 ? 18.940 -20.095 -22.861 1.00 59.41 89 ALA A O 1
ATOM 751 N N . SER A 1 90 ? 18.712 -18.720 -21.093 1.00 60.78 90 SER A N 1
ATOM 752 C CA . SER A 1 90 ? 17.254 -18.802 -21.055 1.00 60.78 90 SER A CA 1
ATOM 753 C C . SER A 1 90 ? 16.739 -18.325 -22.405 1.00 60.78 90 SER A C 1
ATOM 755 O O . SER A 1 90 ? 17.135 -17.248 -22.851 1.00 60.78 90 SER A O 1
ATOM 757 N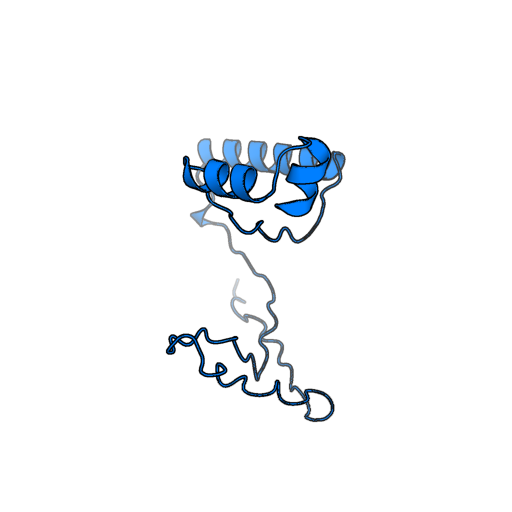 N . THR A 1 91 ? 15.900 -19.121 -23.071 1.00 56.72 91 THR A N 1
ATOM 758 C CA . THR A 1 91 ? 15.292 -18.740 -24.347 1.00 56.72 91 THR A CA 1
ATOM 759 C C . THR A 1 91 ? 14.437 -17.496 -24.116 1.00 56.72 91 THR A C 1
ATOM 761 O O . THR A 1 91 ? 13.265 -17.581 -23.752 1.00 56.72 91 THR A O 1
ATOM 764 N N . LEU A 1 92 ? 15.040 -16.318 -24.277 1.00 52.41 92 LEU A N 1
ATOM 765 C CA . LEU A 1 92 ? 14.329 -15.058 -24.345 1.00 52.41 92 LEU A CA 1
ATOM 766 C C . LEU A 1 92 ? 13.510 -15.140 -25.625 1.00 52.41 92 LEU A C 1
ATOM 768 O O . LEU A 1 92 ? 14.043 -14.997 -26.720 1.00 52.41 92 LEU A O 1
ATOM 772 N N . SER A 1 93 ? 12.219 -15.438 -25.496 1.00 54.31 93 SER A N 1
ATOM 773 C CA . SER A 1 93 ? 11.302 -15.206 -26.605 1.00 54.31 93 SER A CA 1
ATOM 774 C C . SER A 1 93 ? 11.339 -13.698 -26.868 1.00 54.31 93 SER A C 1
ATOM 776 O O . SER A 1 93 ? 11.010 -12.940 -25.947 1.00 54.31 93 SER A O 1
ATOM 778 N N . PRO A 1 94 ? 11.807 -13.235 -28.042 1.00 49.09 94 PRO A N 1
ATOM 779 C CA . PRO A 1 94 ? 11.832 -11.813 -28.337 1.00 49.09 94 PRO A CA 1
ATOM 780 C C . PRO A 1 94 ? 10.419 -11.263 -28.170 1.00 49.09 94 PRO A C 1
ATOM 782 O O . PRO A 1 94 ? 9.439 -11.883 -28.587 1.00 49.09 94 PRO A O 1
ATOM 785 N N . LYS A 1 95 ? 10.317 -10.120 -27.490 1.00 51.09 95 LYS A N 1
ATOM 786 C CA . LYS A 1 95 ? 9.058 -9.398 -27.313 1.00 51.09 95 LYS A CA 1
ATOM 787 C C . LYS A 1 95 ? 8.542 -9.095 -28.729 1.00 51.09 95 LYS A C 1
ATOM 789 O O . LYS A 1 95 ? 9.241 -8.363 -29.427 1.00 51.09 95 LYS A O 1
ATOM 794 N N . PRO A 1 96 ? 7.411 -9.665 -29.191 1.00 48.97 96 PRO A N 1
ATOM 795 C CA . PRO A 1 96 ? 6.927 -9.364 -30.528 1.00 48.97 96 PRO A CA 1
ATOM 796 C C . PRO A 1 96 ? 6.691 -7.857 -30.622 1.00 48.97 96 PRO A C 1
ATOM 798 O O . PRO A 1 96 ? 6.168 -7.232 -29.697 1.00 48.97 96 PRO A O 1
ATOM 801 N N . ASN A 1 97 ? 7.175 -7.274 -31.708 1.00 49.28 97 ASN A N 1
ATOM 802 C CA . ASN A 1 97 ? 7.226 -5.844 -31.952 1.00 49.28 97 ASN A CA 1
ATOM 803 C C . ASN A 1 97 ? 5.775 -5.330 -31.993 1.00 49.28 97 ASN A C 1
ATOM 805 O O . ASN A 1 97 ? 5.092 -5.499 -32.997 1.00 49.28 97 ASN A O 1
ATOM 809 N N . ILE A 1 98 ? 5.277 -4.712 -30.918 1.00 52.72 98 ILE A N 1
ATOM 810 C CA . ILE A 1 98 ? 3.874 -4.244 -30.817 1.00 52.72 98 ILE A CA 1
ATOM 811 C C . ILE A 1 98 ? 3.650 -2.945 -31.622 1.00 52.72 98 ILE A C 1
ATOM 813 O O . ILE A 1 98 ? 2.863 -2.092 -31.232 1.00 52.72 98 ILE A O 1
ATOM 817 N N . TRP A 1 99 ? 4.387 -2.735 -32.713 1.00 50.31 99 TRP A N 1
ATOM 818 C CA . TRP A 1 99 ? 4.351 -1.472 -33.447 1.00 50.31 99 TRP A CA 1
ATOM 819 C C . TRP A 1 99 ? 3.446 -1.456 -34.673 1.00 50.31 99 TRP A C 1
ATOM 821 O O . TRP A 1 99 ? 3.309 -0.375 -35.213 1.00 50.31 99 TRP A O 1
ATOM 831 N N . PHE A 1 100 ? 2.786 -2.548 -35.089 1.00 35.66 100 PHE A N 1
ATOM 832 C CA . PHE A 1 100 ? 1.836 -2.496 -36.222 1.00 35.66 100 PHE A CA 1
ATOM 833 C C . PHE A 1 100 ? 0.836 -3.671 -36.303 1.00 35.66 100 PHE A C 1
ATOM 835 O O . PHE A 1 100 ? 0.542 -4.156 -37.386 1.00 35.66 100 PHE A O 1
ATOM 842 N N . GLU A 1 101 ? 0.243 -4.117 -35.194 1.00 39.69 101 GLU A N 1
ATOM 843 C CA . GLU A 1 101 ? -1.024 -4.863 -35.295 1.00 39.69 101 GLU A CA 1
ATOM 844 C C . GLU A 1 101 ? -2.041 -4.281 -34.325 1.00 39.69 101 GLU A C 1
ATOM 846 O O . GLU A 1 101 ? -1.773 -4.120 -33.132 1.00 39.69 101 GLU A O 1
ATOM 851 N N . ALA A 1 102 ? -3.188 -3.896 -34.884 1.00 42.50 102 ALA A N 1
ATOM 852 C CA . ALA A 1 102 ? -4.293 -3.239 -34.214 1.00 42.50 102 ALA A CA 1
ATOM 853 C C . ALA A 1 102 ? -4.665 -3.982 -32.923 1.00 42.50 102 ALA A C 1
ATOM 855 O O . ALA A 1 102 ? -5.383 -4.983 -32.931 1.00 42.50 102 ALA A O 1
ATOM 856 N N . SER A 1 103 ? -4.170 -3.473 -31.791 1.00 46.19 103 SER A N 1
ATOM 857 C CA . SER A 1 103 ? -4.616 -3.899 -30.471 1.00 46.19 103 SER A CA 1
ATOM 858 C C . SER A 1 103 ? -6.058 -3.444 -30.336 1.00 46.19 103 SER A C 1
ATOM 860 O O . SE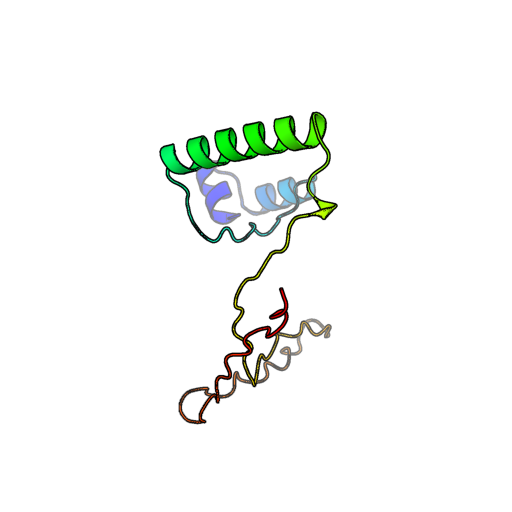R A 1 103 ? -6.334 -2.302 -29.986 1.00 46.19 103 SER A O 1
ATOM 862 N N . THR A 1 104 ? -6.977 -4.329 -30.704 1.00 47.78 104 THR A N 1
ATOM 863 C CA . THR A 1 104 ? -8.407 -4.072 -30.601 1.00 47.78 104 THR A CA 1
ATOM 864 C C . THR A 1 104 ? -8.736 -4.004 -29.112 1.00 47.78 104 THR A C 1
ATOM 866 O O . THR A 1 104 ? -8.639 -5.000 -28.395 1.00 47.78 104 THR A O 1
ATOM 869 N N . LEU A 1 105 ? -9.011 -2.794 -28.628 1.00 53.53 105 LEU A N 1
ATOM 870 C CA . LEU A 1 105 ? -9.389 -2.518 -27.248 1.00 53.53 105 LEU A CA 1
ATOM 871 C C . LEU A 1 105 ? -10.912 -2.594 -27.154 1.00 53.53 105 LEU A C 1
ATOM 873 O O . LEU A 1 105 ? -11.606 -1.926 -27.915 1.00 53.53 105 LEU A O 1
ATOM 877 N N . TYR A 1 106 ? -11.426 -3.371 -26.206 1.00 57.09 106 TYR A N 1
ATOM 878 C CA . TYR A 1 106 ? -12.852 -3.391 -25.894 1.00 57.09 106 TYR A CA 1
ATOM 879 C C . TYR A 1 106 ? -13.072 -2.812 -24.499 1.00 57.09 106 TYR A C 1
ATOM 881 O O . TYR A 1 106 ? -12.400 -3.203 -23.541 1.00 57.09 106 TYR A O 1
ATOM 889 N N . LEU A 1 107 ? -14.032 -1.893 -24.391 1.00 49.59 107 LEU A N 1
ATOM 890 C CA . LEU A 1 107 ? -14.618 -1.487 -23.121 1.00 49.59 107 LEU A CA 1
ATOM 891 C C . LEU A 1 107 ? -15.725 -2.484 -22.783 1.00 49.59 107 LEU A C 1
ATOM 893 O O . LEU A 1 107 ? -16.729 -2.564 -23.486 1.00 49.59 107 LEU A O 1
ATOM 897 N N . VAL A 1 108 ? -15.544 -3.250 -21.711 1.00 54.41 108 VAL A N 1
ATOM 898 C CA . VAL A 1 108 ? -16.637 -4.031 -21.128 1.00 54.41 108 VAL A CA 1
ATOM 899 C C . VAL A 1 108 ? -17.232 -3.185 -20.013 1.00 54.41 108 VAL A C 1
ATOM 901 O O . VAL A 1 108 ? -16.709 -3.154 -18.902 1.00 54.41 108 VAL A O 1
ATOM 904 N N . GLY A 1 109 ? -18.317 -2.477 -20.325 1.00 45.44 109 GLY A N 1
ATOM 905 C CA . GLY A 1 109 ? -19.198 -1.941 -19.296 1.00 45.44 109 GLY A CA 1
ATOM 906 C C . GLY A 1 109 ? -19.895 -3.114 -18.616 1.00 45.44 109 GLY A C 1
ATOM 907 O O . GLY A 1 109 ? -20.567 -3.904 -19.281 1.00 45.44 109 GLY A O 1
ATOM 908 N N . SER A 1 110 ? -19.725 -3.267 -17.305 1.00 51.81 110 SER A N 1
ATOM 909 C CA . SER A 1 110 ? -20.540 -4.196 -16.523 1.00 51.81 110 SER A CA 1
ATOM 910 C C . SER A 1 110 ? -21.973 -3.660 -16.473 1.00 51.81 110 SER A C 1
ATOM 912 O O . SER A 1 110 ? -22.339 -2.910 -15.571 1.00 51.81 110 SER A O 1
ATOM 914 N N . GLY A 1 111 ? -22.763 -3.993 -17.494 1.00 51.31 111 GLY A N 1
ATOM 915 C CA . GLY A 1 111 ? -24.202 -3.773 -17.513 1.00 51.31 111 GLY A CA 1
ATOM 916 C C . GLY A 1 111 ? -24.900 -4.70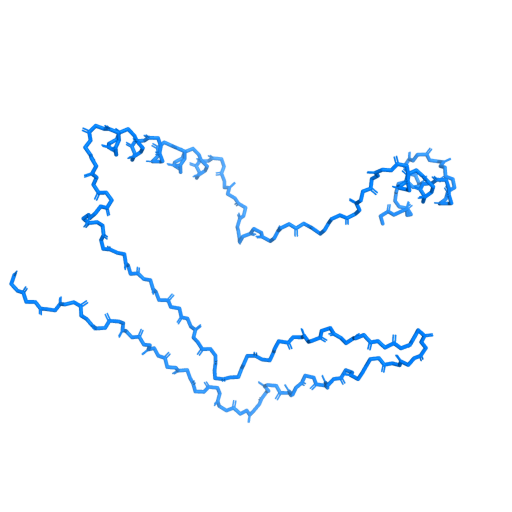3 -16.520 1.00 51.31 111 GLY A C 1
ATOM 917 O O . GLY A 1 111 ? -24.782 -5.922 -16.625 1.00 51.31 111 GLY A O 1
ATOM 918 N N . GLY A 1 112 ? -25.631 -4.106 -15.577 1.00 41.88 112 GLY A N 1
ATOM 919 C CA . GLY A 1 112 ? -26.533 -4.763 -14.622 1.00 41.88 112 GLY A CA 1
ATOM 920 C C . GLY A 1 112 ? -26.462 -4.046 -13.268 1.00 41.88 112 GLY A C 1
ATOM 921 O O . GLY A 1 112 ? -25.433 -4.111 -12.613 1.00 41.88 112 GLY A O 1
ATOM 922 N N . CYS A 1 113 ? -27.450 -3.287 -12.793 1.00 38.50 113 CYS A N 1
ATOM 923 C CA . CYS A 1 113 ? -28.894 -3.389 -12.982 1.00 38.50 113 CYS A CA 1
ATOM 924 C C . CYS A 1 113 ? -29.540 -2.049 -13.365 1.00 38.50 113 CYS A C 1
ATOM 926 O O . CYS A 1 113 ? -29.362 -1.044 -12.682 1.00 38.50 113 CYS A O 1
ATOM 928 N N . SER A 1 114 ? -30.405 -2.088 -14.375 1.00 44.62 114 SER A N 1
ATOM 929 C CA . SER A 1 114 ? -31.661 -1.340 -14.342 1.00 44.62 114 SER A CA 1
ATOM 930 C C . SER A 1 114 ? -32.723 -2.259 -13.744 1.00 44.62 114 SER A C 1
ATOM 932 O O . SER A 1 114 ? -32.860 -3.378 -14.231 1.00 44.62 114 SER A O 1
ATOM 934 N N . LEU A 1 115 ? -33.432 -1.798 -12.711 1.00 41.38 115 LEU A N 1
ATOM 935 C CA . LEU A 1 115 ? -34.863 -2.021 -12.442 1.00 41.38 115 LEU A CA 1
ATOM 936 C C . LEU A 1 115 ? -35.192 -1.459 -11.047 1.00 41.38 115 LEU A C 1
ATOM 938 O O . LEU A 1 115 ? -34.687 -1.989 -10.065 1.00 41.38 115 LEU A O 1
ATOM 942 N N . LEU A 1 116 ? -36.037 -0.416 -11.053 1.00 38.81 116 LEU A N 1
ATOM 943 C CA . LEU A 1 116 ? -36.906 0.114 -9.983 1.00 38.81 116 LEU A CA 1
ATOM 944 C C . LEU A 1 116 ? -36.285 0.431 -8.610 1.00 38.81 116 LEU A C 1
ATOM 946 O O . LEU A 1 116 ? -35.956 -0.498 -7.846 1.00 38.81 116 LEU A O 1
#

Solvent-accessible surface area (backbone atoms only — not comparable to full-atom values): 8261 Å² total; per-residue (Å²): 106,64,71,57,50,20,67,73,68,74,43,62,55,71,56,58,53,50,54,35,73,75,73,56,76,94,72,82,81,82,90,71,98,69,88,75,51,74,70,55,50,51,52,50,49,54,52,50,52,52,53,51,51,46,40,74,76,48,82,48,73,93,73,67,85,85,88,82,87,74,90,60,66,83,79,76,88,73,91,76,89,78,92,72,66,97,83,62,79,75,84,74,73,74,79,75,77,85,81,82,67,88,77,70,76,64,86,80,74,86,82,81,84,91,79,137

Nearest PDB structures (foldseek):
  4j2n-assembly1_B  TM=5.541E-01  e=1.763E+00  Pukovnikvirus pukovnik

Secondary structure (DSSP, 8-state):
-HHHHHHHHT--HHHHHHHHHTTPPP-PPPP-S----HHHHHHHHHHHHHHHHHHHHS--GGG----------S--PPPPPPP--TTSPP-------TTSS---------------

Sequence (116 aa):
MLTELEKTLQVDESTVSKCLILGMIQKQGHWVPYELKPRDVERRFLTCELLLQEQKRKVFLHRIVTGNEKWIHYNNPKHRKSWGKLSHASTLSPKPNIWFEASTLYLVGSGGCSLL

Radius of gyration: 25.07 Å; Cα contacts (8 Å, |Δi|>4): 32; chains: 1; bounding box: 73×42×51 Å

pLDDT: mean 78.43, std 18.67, range [35.66, 98.38]

Mean predicted aligned error: 14.01 Å

InterPro domains:
  IPR036397 Ribonuclease H superfamily [G3DSA:3.30.420.10] (31-111)
  IPR052709 Transposase-Methyltransferase Hybrid [PTHR46060] (4-95)

Foldseek 3Di:
DLVVVCVVVVHDSVVSVVVCVVPNDDDDDDDDPDDDDPVVVVVVVVVVVVVVVVCVVPNCPVVDDDDDWDWDWPDDDDDDDDDDPPPDPDPPPPDPDPPDDDRDTDTDDPDDDDDD